Protein AF-A0A9X8QM65-F1 (afdb_monomer_lite)

Structure (mmCIF, N/CA/C/O backbone):
data_AF-A0A9X8QM65-F1
#
_entry.id   AF-A0A9X8QM65-F1
#
loop_
_atom_site.group_PDB
_atom_site.id
_atom_site.type_symbol
_atom_site.label_atom_id
_atom_site.label_alt_id
_atom_site.label_comp_id
_atom_site.label_asym_id
_atom_site.label_entity_id
_atom_site.label_seq_id
_atom_site.pdbx_PDB_ins_code
_atom_site.Cartn_x
_atom_site.Cartn_y
_atom_site.Cartn_z
_atom_site.occupancy
_atom_site.B_iso_or_equiv
_atom_site.auth_seq_id
_atom_site.auth_comp_id
_atom_site.auth_asym_id
_atom_site.auth_atom_id
_atom_site.pdbx_PDB_model_num
ATOM 1 N N . GLU A 1 1 ? 23.812 -15.091 -32.607 1.00 53.69 1 GLU A N 1
ATOM 2 C CA . GLU A 1 1 ? 24.042 -16.403 -31.968 1.00 53.69 1 GLU A CA 1
ATOM 3 C C . GLU A 1 1 ? 22.812 -16.792 -31.165 1.00 53.69 1 GLU A C 1
ATOM 5 O O . GLU A 1 1 ? 22.437 -16.007 -30.306 1.00 53.69 1 GLU A O 1
ATOM 10 N N . GLU A 1 2 ? 22.197 -17.949 -31.451 1.00 47.06 2 GLU A N 1
ATOM 11 C CA . GLU A 1 2 ? 21.196 -18.580 -30.574 1.00 47.06 2 GLU A CA 1
ATOM 12 C C . GLU A 1 2 ? 21.891 -19.314 -29.423 1.00 47.06 2 GLU A C 1
ATOM 14 O O . GLU A 1 2 ? 22.827 -20.087 -29.671 1.00 47.06 2 GLU A O 1
ATOM 19 N N . TYR A 1 3 ? 21.443 -19.064 -28.199 1.00 49.47 3 TYR A N 1
ATOM 20 C CA . TYR A 1 3 ? 21.878 -19.731 -26.982 1.00 49.47 3 TYR A CA 1
ATOM 21 C C . TYR A 1 3 ? 20.656 -20.108 -26.142 1.00 49.47 3 TYR A C 1
ATOM 23 O O . TYR A 1 3 ? 19.600 -19.482 -26.232 1.00 49.47 3 TYR A O 1
ATOM 31 N N . GLU A 1 4 ? 20.789 -21.180 -25.374 1.00 47.03 4 GLU A N 1
ATOM 32 C CA . GLU A 1 4 ? 19.788 -21.603 -24.406 1.00 47.03 4 GLU A CA 1
ATOM 33 C C . GLU A 1 4 ? 20.062 -20.886 -23.086 1.00 47.03 4 GLU A C 1
ATOM 35 O O . GLU A 1 4 ? 21.153 -20.976 -22.528 1.00 47.03 4 GLU A O 1
ATOM 40 N N . GLU A 1 5 ? 19.083 -20.117 -22.634 1.00 56.03 5 GLU A N 1
ATOM 41 C CA . GLU A 1 5 ? 19.086 -19.439 -21.351 1.00 56.03 5 GLU A CA 1
ATOM 42 C C . GLU A 1 5 ? 18.241 -20.265 -20.383 1.00 56.03 5 GLU A C 1
ATOM 44 O O . GLU A 1 5 ? 17.046 -20.491 -20.606 1.00 56.03 5 GLU A O 1
ATOM 49 N N . GLU A 1 6 ? 18.883 -20.763 -19.328 1.00 53.50 6 GLU A N 1
ATOM 50 C CA . GLU A 1 6 ? 18.180 -21.309 -18.175 1.00 53.50 6 GLU A CA 1
ATOM 51 C C . GLU A 1 6 ? 17.639 -20.143 -17.350 1.00 53.50 6 GLU A C 1
ATOM 53 O O . GLU A 1 6 ? 18.392 -19.280 -16.907 1.00 53.50 6 GLU A O 1
ATOM 58 N N . TYR A 1 7 ? 16.327 -20.114 -17.161 1.00 59.03 7 TYR A N 1
ATOM 59 C CA . TYR A 1 7 ? 15.646 -19.158 -16.307 1.00 59.03 7 TYR A CA 1
ATOM 60 C C . TYR A 1 7 ? 14.920 -19.919 -15.200 1.00 59.03 7 TYR A C 1
ATOM 62 O O . TYR A 1 7 ? 14.326 -20.980 -15.431 1.00 59.03 7 TYR A O 1
ATOM 70 N N . ALA A 1 8 ? 14.982 -19.402 -13.975 1.00 55.97 8 ALA A N 1
ATOM 71 C CA . ALA A 1 8 ? 14.207 -19.965 -12.888 1.00 55.97 8 ALA A CA 1
ATOM 72 C C . ALA A 1 8 ? 12.744 -19.533 -13.034 1.00 55.97 8 ALA A C 1
ATOM 74 O O . ALA A 1 8 ? 12.420 -18.347 -13.029 1.00 55.97 8 ALA A O 1
ATOM 75 N N . ASP A 1 9 ? 11.853 -20.510 -13.157 1.00 55.53 9 ASP A N 1
ATOM 76 C CA . ASP A 1 9 ? 10.412 -20.304 -13.118 1.00 55.53 9 ASP A CA 1
ATOM 77 C C . ASP A 1 9 ? 9.869 -20.852 -11.795 1.00 55.53 9 ASP A C 1
ATOM 79 O O . ASP A 1 9 ? 10.389 -21.829 -11.248 1.00 55.53 9 ASP A O 1
ATOM 83 N N . VAL A 1 10 ? 8.834 -20.226 -11.243 1.00 62.44 10 VAL A N 1
ATOM 84 C CA . VAL A 1 10 ? 8.255 -20.655 -9.964 1.00 62.44 10 VAL A CA 1
ATOM 85 C C . VAL A 1 10 ? 6.929 -21.342 -10.234 1.00 62.44 10 VAL A C 1
ATOM 87 O O . VAL A 1 10 ? 5.943 -20.707 -10.600 1.00 62.44 10 VAL A O 1
ATOM 90 N N . GLU A 1 11 ? 6.890 -22.654 -10.008 1.00 64.56 11 GLU A N 1
ATOM 91 C CA . GLU A 1 11 ? 5.667 -23.446 -10.110 1.00 64.56 11 GLU A CA 1
ATOM 92 C C . GLU A 1 11 ? 5.121 -23.758 -8.715 1.00 64.56 11 GLU A C 1
ATOM 94 O O . GLU A 1 11 ? 5.854 -24.176 -7.818 1.00 64.56 11 GLU A O 1
ATOM 99 N N . ILE A 1 12 ? 3.811 -23.596 -8.522 1.00 64.06 12 ILE A N 1
ATOM 100 C CA . ILE A 1 12 ? 3.150 -24.023 -7.286 1.00 64.06 12 ILE A CA 1
ATOM 101 C C . ILE A 1 12 ? 2.812 -25.509 -7.412 1.00 64.06 12 ILE A C 1
ATOM 103 O O . ILE A 1 12 ? 1.978 -25.892 -8.233 1.00 64.06 12 ILE A O 1
ATOM 107 N N . ARG A 1 13 ? 3.437 -26.345 -6.577 1.00 64.56 13 ARG A N 1
ATOM 108 C CA . ARG A 1 13 ? 3.132 -27.778 -6.446 1.00 64.56 13 ARG A CA 1
ATOM 109 C C . ARG A 1 13 ? 2.715 -28.052 -5.007 1.00 64.56 13 ARG A C 1
ATOM 111 O O . ARG A 1 13 ? 3.436 -27.707 -4.078 1.00 64.56 13 ARG A O 1
ATOM 118 N N . ASP A 1 14 ? 1.518 -28.604 -4.826 1.00 54.50 14 ASP A N 1
ATOM 119 C CA . ASP A 1 14 ? 0.951 -28.930 -3.508 1.00 54.50 14 ASP A CA 1
ATOM 120 C C . ASP A 1 14 ? 0.946 -27.754 -2.508 1.00 54.50 14 ASP A C 1
ATOM 122 O O . ASP A 1 14 ? 1.198 -27.914 -1.316 1.00 54.50 14 ASP A O 1
ATOM 126 N N . GLY A 1 15 ? 0.669 -26.539 -2.997 1.00 61.31 15 GLY A N 1
ATOM 127 C CA . GLY A 1 15 ? 0.622 -25.325 -2.169 1.00 61.31 15 GLY A CA 1
ATOM 128 C C . GLY A 1 15 ? 1.993 -24.785 -1.744 1.00 61.31 15 GLY A C 1
ATOM 129 O O . GLY A 1 15 ? 2.052 -23.794 -1.017 1.0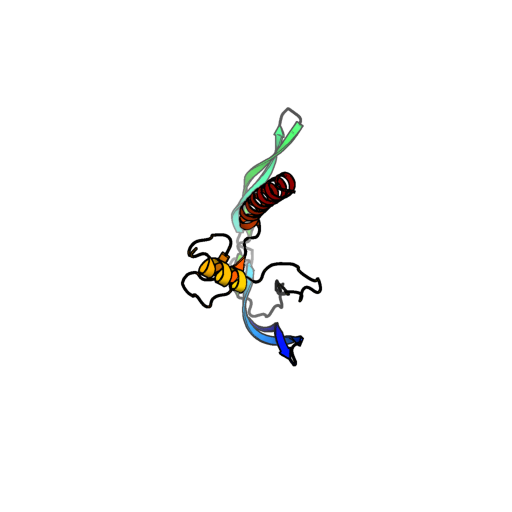0 61.31 15 GLY A O 1
ATOM 130 N N . VAL A 1 16 ? 3.085 -25.391 -2.218 1.00 46.84 16 VAL A N 1
A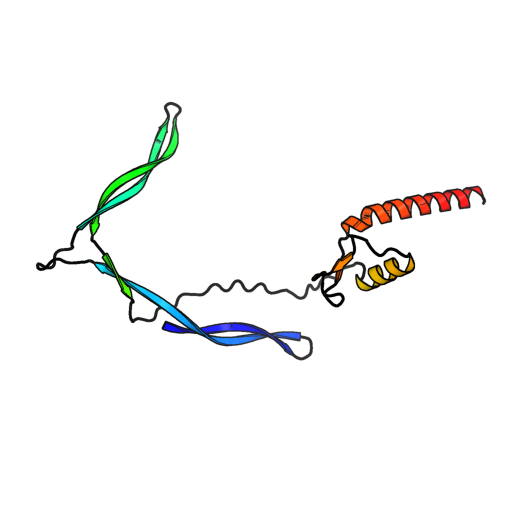TOM 131 C CA . VAL A 1 16 ? 4.462 -24.935 -2.010 1.00 46.84 16 VAL A CA 1
ATOM 132 C C . VAL A 1 16 ? 5.007 -24.402 -3.334 1.00 46.84 16 VAL A C 1
ATOM 134 O O . VAL A 1 16 ? 4.914 -25.056 -4.372 1.00 46.84 16 VAL A O 1
ATOM 137 N N . ALA A 1 17 ? 5.566 -23.194 -3.311 1.00 48.81 17 ALA A N 1
ATOM 138 C CA . ALA A 1 17 ? 6.280 -22.637 -4.452 1.00 48.81 17 ALA A CA 1
ATOM 139 C C . ALA A 1 17 ? 7.630 -23.355 -4.595 1.00 48.81 17 ALA A C 1
ATOM 141 O O . ALA A 1 17 ? 8.470 -23.282 -3.697 1.00 48.81 17 ALA A O 1
ATOM 142 N N . VAL A 1 18 ? 7.825 -24.068 -5.703 1.00 50.69 18 VAL A N 1
ATOM 143 C CA . VAL A 1 18 ? 9.065 -24.784 -6.013 1.00 50.69 18 VAL A CA 1
ATOM 144 C C . VAL A 1 18 ? 9.718 -24.105 -7.211 1.00 50.69 18 VAL A C 1
ATOM 146 O O . VAL A 1 18 ? 9.097 -23.947 -8.261 1.00 50.69 18 VAL A O 1
ATOM 149 N N . GLN A 1 19 ? 10.975 -23.694 -7.044 1.00 43.00 19 GLN A N 1
ATOM 150 C CA . GLN A 1 19 ? 11.782 -23.139 -8.127 1.00 43.00 19 GLN A CA 1
ATOM 151 C C . GLN A 1 19 ? 12.141 -24.268 -9.101 1.00 43.00 19 GLN A C 1
ATOM 153 O O . GLN A 1 19 ? 12.739 -25.272 -8.707 1.00 43.00 19 GLN A O 1
ATOM 158 N N . VAL A 1 20 ? 11.746 -24.124 -10.361 1.00 57.66 20 VAL A N 1
ATOM 159 C CA . VAL A 1 20 ? 12.030 -25.073 -11.437 1.00 57.66 20 VAL A CA 1
ATOM 160 C C . VAL A 1 20 ? 12.852 -24.348 -12.490 1.00 57.66 20 VAL A C 1
ATOM 162 O O . VAL A 1 20 ? 12.420 -23.347 -13.053 1.00 57.66 20 VAL A O 1
ATOM 165 N N . ILE A 1 21 ? 14.045 -24.862 -12.761 1.00 54.75 21 ILE A N 1
ATOM 166 C CA . ILE A 1 21 ? 14.910 -24.336 -13.814 1.00 54.75 21 ILE A CA 1
ATOM 167 C C . ILE A 1 21 ? 14.324 -24.776 -15.159 1.00 54.75 21 ILE A C 1
ATOM 169 O O . ILE A 1 21 ? 14.136 -25.973 -15.395 1.00 54.75 21 ILE A O 1
ATOM 173 N N . LYS A 1 22 ? 13.990 -23.811 -16.018 1.00 58.41 22 LYS A N 1
ATOM 174 C CA . LYS A 1 22 ? 13.479 -24.036 -17.374 1.00 58.41 22 LYS A CA 1
ATOM 175 C C . LYS A 1 22 ? 14.418 -23.409 -18.385 1.00 58.41 22 LYS A C 1
ATOM 177 O O . LYS A 1 22 ? 15.050 -22.400 -18.113 1.00 58.41 22 LYS A O 1
ATOM 182 N N . THR A 1 23 ? 14.472 -23.983 -19.575 1.00 52.62 23 THR A N 1
ATOM 183 C CA . THR A 1 23 ? 15.374 -23.530 -20.633 1.00 52.62 23 THR A CA 1
ATOM 184 C C . THR A 1 23 ? 14.574 -22.868 -21.750 1.00 52.62 23 THR A C 1
ATOM 186 O O . THR A 1 23 ? 13.585 -23.432 -22.223 1.00 52.62 23 THR A O 1
ATOM 189 N N . ARG A 1 24 ? 14.985 -21.674 -22.189 1.00 53.97 24 ARG A N 1
ATOM 190 C CA . ARG A 1 24 ? 14.438 -20.976 -23.364 1.00 53.97 24 ARG A CA 1
ATOM 191 C C . ARG A 1 24 ? 15.560 -20.582 -24.319 1.00 53.97 24 ARG A C 1
ATOM 193 O O . ARG A 1 24 ? 16.598 -20.090 -23.905 1.00 53.97 24 ARG A O 1
ATOM 200 N N . THR A 1 25 ? 15.321 -20.714 -25.618 1.00 45.09 25 THR A N 1
ATOM 201 C CA . THR A 1 25 ? 16.249 -20.251 -26.658 1.00 45.09 25 THR A CA 1
ATOM 202 C C . THR A 1 25 ? 16.134 -18.730 -26.872 1.00 45.09 25 THR A C 1
ATOM 204 O O . THR A 1 25 ? 15.034 -18.207 -27.075 1.00 45.09 25 THR A O 1
ATOM 207 N N . ALA A 1 26 ? 17.264 -18.019 -26.845 1.00 52.53 26 ALA A N 1
ATOM 208 C CA . ALA A 1 26 ? 17.400 -16.575 -27.073 1.00 52.53 26 ALA A CA 1
ATOM 209 C C . ALA A 1 26 ? 18.544 -16.271 -28.062 1.00 52.53 26 ALA A C 1
ATOM 211 O O . ALA A 1 26 ? 19.402 -17.117 -28.299 1.00 52.53 26 ALA A O 1
ATOM 212 N N . THR A 1 27 ? 18.572 -15.078 -28.674 1.00 46.88 27 THR A N 1
ATOM 213 C CA . THR A 1 27 ? 19.575 -14.716 -29.698 1.00 46.88 27 THR A CA 1
ATOM 214 C C . THR A 1 27 ? 20.271 -13.386 -29.383 1.00 46.88 27 THR A C 1
ATOM 216 O O . THR A 1 27 ? 19.589 -12.395 -29.141 1.00 46.88 27 THR A O 1
ATOM 219 N N . ARG A 1 28 ? 21.613 -13.322 -29.455 1.00 52.69 28 ARG A N 1
ATOM 220 C CA . ARG A 1 28 ? 22.410 -12.074 -29.312 1.00 52.69 28 ARG A CA 1
ATOM 221 C C . ARG A 1 28 ? 23.371 -11.821 -30.483 1.00 52.69 28 ARG A C 1
ATOM 223 O O . ARG A 1 28 ? 23.775 -12.768 -31.165 1.00 52.69 28 ARG A O 1
ATOM 230 N N . ASN A 1 29 ? 23.756 -10.562 -30.708 1.00 50.91 29 ASN A N 1
ATOM 231 C CA . ASN A 1 29 ? 24.659 -10.141 -31.793 1.00 50.91 29 ASN A CA 1
ATOM 232 C C . ASN A 1 29 ? 26.099 -9.956 -31.273 1.00 50.91 29 ASN A C 1
ATOM 234 O O . ASN A 1 29 ? 26.298 -9.220 -30.313 1.00 50.91 29 ASN A O 1
ATOM 238 N N . VAL A 1 30 ? 27.096 -10.583 -31.913 1.00 55.00 30 VAL A N 1
ATOM 239 C CA . VAL A 1 30 ? 28.529 -10.512 -31.540 1.00 55.00 30 VAL A CA 1
ATOM 240 C C . VAL A 1 30 ? 29.313 -9.793 -32.648 1.00 55.00 30 VAL A C 1
ATOM 242 O O . VAL A 1 30 ? 29.108 -10.087 -33.827 1.00 55.00 30 VAL A O 1
ATOM 245 N N . ILE A 1 31 ? 30.200 -8.850 -32.301 1.00 53.19 31 ILE A N 1
ATOM 246 C CA . ILE A 1 31 ? 30.930 -8.004 -33.265 1.00 53.19 31 ILE A CA 1
ATOM 247 C C . ILE A 1 31 ? 32.434 -7.923 -32.931 1.00 53.19 31 ILE A C 1
ATOM 249 O O . ILE A 1 31 ? 32.793 -7.763 -31.771 1.00 53.19 31 ILE A O 1
ATOM 253 N N . ASP A 1 32 ? 33.288 -8.023 -33.951 1.00 56.06 32 ASP A N 1
ATOM 254 C CA . ASP A 1 32 ? 34.748 -7.853 -33.957 1.00 56.06 32 ASP A CA 1
ATOM 255 C C . ASP A 1 32 ? 35.166 -6.506 -34.535 1.00 56.06 32 ASP A C 1
ATOM 257 O O . ASP A 1 32 ? 34.548 -6.021 -35.471 1.00 56.06 32 ASP A O 1
ATOM 261 N N . THR A 1 33 ? 36.266 -5.928 -34.061 1.00 61.41 33 THR A N 1
ATOM 262 C CA . THR A 1 33 ? 36.876 -4.734 -34.663 1.00 61.41 33 THR A CA 1
ATOM 263 C C . THR A 1 33 ? 38.215 -5.092 -35.310 1.00 61.41 33 THR A C 1
ATOM 265 O O . THR A 1 33 ? 39.160 -5.483 -34.631 1.00 61.41 33 THR A O 1
ATOM 268 N N . LEU A 1 34 ? 38.307 -4.980 -36.639 1.00 66.88 34 LEU A N 1
ATOM 269 C CA . LEU A 1 34 ? 39.534 -5.233 -37.407 1.00 66.88 34 LEU A CA 1
ATOM 270 C C . LEU A 1 34 ? 40.199 -3.913 -37.801 1.00 66.88 34 LEU A C 1
ATOM 272 O O . LEU A 1 34 ? 39.507 -2.987 -38.220 1.00 66.88 34 LEU A O 1
ATOM 276 N N . SER A 1 35 ? 41.526 -3.817 -37.703 1.00 65.81 35 SER A N 1
ATOM 277 C CA . SER A 1 35 ? 42.284 -2.666 -38.208 1.00 65.81 35 SER A CA 1
ATOM 278 C C . SER A 1 35 ? 42.279 -2.631 -39.739 1.00 65.81 35 SER A C 1
ATOM 280 O O . SER A 1 35 ? 42.463 -3.648 -40.407 1.00 65.81 35 SER A O 1
ATOM 282 N N . VAL A 1 36 ? 42.046 -1.449 -40.307 1.00 72.06 36 VAL A N 1
ATOM 283 C CA . VAL A 1 36 ? 42.093 -1.214 -41.752 1.00 72.06 36 VAL A CA 1
ATOM 284 C C . VAL A 1 36 ? 43.553 -1.060 -42.152 1.00 72.06 36 VAL A C 1
ATOM 286 O O . VAL A 1 36 ? 44.247 -0.204 -41.609 1.00 72.06 36 VAL A O 1
ATOM 289 N N . VAL A 1 37 ? 44.016 -1.877 -43.094 1.00 72.50 37 VAL A N 1
ATOM 290 C CA . VAL A 1 37 ? 45.374 -1.802 -43.648 1.00 72.50 37 VAL A CA 1
ATOM 291 C C . VAL A 1 37 ? 45.343 -1.251 -45.072 1.00 72.50 37 VAL A C 1
ATOM 293 O O . VAL A 1 37 ? 44.357 -1.435 -45.787 1.00 72.50 37 VAL A O 1
ATOM 296 N N . ASP A 1 38 ? 46.398 -0.544 -45.467 1.00 72.44 38 ASP A N 1
ATOM 297 C CA . ASP A 1 38 ? 46.600 -0.079 -46.839 1.00 72.44 38 ASP A CA 1
ATOM 298 C C . ASP A 1 38 ? 47.078 -1.217 -47.767 1.00 72.44 38 ASP A C 1
ATOM 300 O O . ASP A 1 38 ? 47.317 -2.346 -47.334 1.00 72.44 38 ASP A O 1
ATOM 304 N N . GLU A 1 39 ? 47.229 -0.934 -49.065 1.00 69.25 39 GLU A N 1
ATOM 305 C CA . GLU A 1 39 ? 47.672 -1.915 -50.075 1.00 69.25 39 GLU A CA 1
ATOM 306 C C . GLU A 1 39 ? 49.081 -2.487 -49.808 1.00 69.25 39 GLU A C 1
ATOM 308 O O . GLU A 1 39 ? 49.445 -3.518 -50.371 1.00 69.25 39 GLU A O 1
ATOM 313 N N . SER A 1 40 ? 49.868 -1.844 -48.937 1.00 74.88 40 SER A N 1
ATOM 314 C CA . SER A 1 40 ? 51.202 -2.285 -48.509 1.00 74.88 40 SER A CA 1
ATOM 315 C C . SER A 1 40 ? 51.186 -3.029 -47.165 1.00 74.88 40 SER A C 1
ATOM 317 O O . SER A 1 40 ? 52.241 -3.447 -46.686 1.00 74.88 40 SER A O 1
ATOM 319 N N . GLY A 1 41 ? 50.007 -3.222 -46.563 1.00 64.81 41 GLY A N 1
ATOM 320 C CA . GLY A 1 41 ? 49.822 -3.929 -45.298 1.00 64.81 41 GLY A CA 1
ATOM 321 C C . GLY A 1 41 ? 50.099 -3.092 -44.046 1.00 64.81 41 GLY A C 1
ATOM 322 O O . GLY A 1 41 ? 50.112 -3.654 -42.949 1.00 64.81 41 GLY A O 1
ATOM 323 N N . ASN A 1 42 ? 50.304 -1.777 -44.168 1.00 73.00 42 ASN A N 1
ATOM 324 C CA . ASN A 1 42 ? 50.474 -0.901 -43.009 1.00 73.00 42 ASN A CA 1
ATOM 325 C C . ASN A 1 42 ? 49.106 -0.431 -42.481 1.00 73.00 42 ASN A C 1
ATOM 327 O O . ASN A 1 42 ? 48.190 -0.214 -43.276 1.00 73.00 42 ASN A O 1
ATOM 331 N N . PRO A 1 43 ? 48.929 -0.246 -41.158 1.00 71.69 43 PRO A N 1
ATOM 332 C CA . PRO A 1 43 ? 47.674 0.258 -40.605 1.00 71.69 43 PRO A CA 1
ATOM 333 C C . PRO A 1 43 ? 47.354 1.670 -41.107 1.00 71.69 43 PRO A C 1
ATOM 335 O O . PRO A 1 43 ? 48.176 2.579 -40.999 1.00 71.69 43 PRO A O 1
ATOM 338 N N . VAL A 1 44 ? 46.132 1.871 -41.595 1.00 75.19 44 VAL A N 1
ATOM 339 C CA . VAL A 1 44 ? 45.607 3.195 -41.937 1.00 75.19 44 VAL A CA 1
ATOM 340 C C . VAL A 1 44 ? 45.320 3.950 -40.642 1.00 75.19 44 VAL A C 1
ATOM 342 O O . VAL A 1 44 ? 44.526 3.500 -39.815 1.00 75.19 44 VAL A O 1
ATOM 345 N N . MET A 1 45 ? 45.957 5.105 -40.469 1.00 81.00 45 MET A N 1
ATOM 346 C CA . MET A 1 45 ? 45.751 5.985 -39.317 1.00 81.00 45 MET A CA 1
ATOM 347 C C . MET A 1 45 ? 44.591 6.958 -39.574 1.00 81.00 45 MET A C 1
ATOM 349 O O . MET A 1 45 ? 44.380 7.413 -40.698 1.00 81.00 45 MET A O 1
ATOM 353 N N . GLU A 1 46 ? 43.840 7.291 -38.529 1.00 80.81 46 GLU A N 1
ATOM 354 C CA . GLU A 1 46 ? 42.772 8.290 -38.525 1.00 80.81 46 GLU A CA 1
ATOM 355 C C . GLU A 1 46 ? 42.943 9.224 -37.320 1.00 80.81 46 GLU A C 1
ATOM 357 O O . GLU A 1 46 ? 43.189 8.784 -36.195 1.00 80.81 46 GLU A O 1
ATOM 362 N N . THR A 1 47 ? 42.817 10.531 -37.546 1.00 82.06 47 THR A N 1
ATOM 363 C CA . THR A 1 47 ? 42.909 11.540 -36.485 1.00 82.06 47 THR A CA 1
ATOM 364 C C . THR A 1 47 ? 41.579 11.636 -35.749 1.00 82.06 47 THR A C 1
ATOM 366 O O . THR A 1 47 ? 40.566 12.037 -36.324 1.00 82.06 47 THR A O 1
ATOM 369 N N . LYS A 1 48 ? 41.572 11.301 -34.457 1.00 77.56 48 LYS A N 1
ATOM 370 C CA . LYS A 1 48 ? 40.384 11.378 -33.602 1.00 77.56 48 LYS A CA 1
ATOM 371 C C . LYS A 1 48 ? 40.570 12.431 -32.514 1.00 77.56 48 LYS A C 1
ATOM 373 O O . LYS A 1 48 ? 41.627 12.525 -31.894 1.00 77.56 48 LYS A O 1
ATOM 378 N N . LYS A 1 49 ? 39.512 13.203 -32.256 1.00 81.25 49 LYS A N 1
ATOM 379 C CA . LYS A 1 49 ? 39.434 14.102 -31.099 1.00 81.25 49 LYS A CA 1
ATOM 380 C C . LYS A 1 49 ? 39.079 13.288 -29.860 1.00 81.25 49 LYS A C 1
ATOM 382 O O . LYS A 1 49 ? 37.966 12.777 -29.748 1.00 81.25 49 LYS A O 1
ATOM 387 N N . GLU A 1 50 ? 40.043 13.140 -28.966 1.00 76.88 50 GLU A N 1
ATOM 388 C CA . GLU A 1 50 ? 39.900 12.451 -27.690 1.00 76.88 50 GLU A CA 1
ATOM 389 C C . GLU A 1 50 ? 39.674 13.485 -26.584 1.00 76.88 50 GLU A C 1
ATOM 391 O O . GLU A 1 50 ? 40.480 14.402 -26.408 1.00 76.88 50 GLU A O 1
ATOM 396 N N . VAL A 1 51 ? 38.568 13.343 -25.851 1.00 80.44 51 VAL A N 1
ATOM 397 C CA . VAL A 1 51 ? 38.277 14.152 -24.661 1.00 80.44 51 VAL A CA 1
ATOM 398 C C . VAL A 1 51 ? 38.902 13.460 -23.454 1.00 80.44 51 VAL A C 1
ATOM 400 O O . VAL A 1 51 ? 38.620 12.289 -23.206 1.00 80.44 51 VAL A O 1
ATOM 403 N N . TYR A 1 52 ? 39.736 14.175 -22.708 1.00 77.12 52 TYR A N 1
ATOM 404 C CA . TYR A 1 52 ? 40.382 13.697 -21.488 1.00 77.12 52 TYR A CA 1
ATOM 405 C C . TYR A 1 52 ? 40.182 14.702 -20.354 1.00 77.12 52 TYR A C 1
ATOM 407 O O . TYR A 1 52 ? 39.836 15.859 -20.582 1.00 77.12 52 TYR A O 1
ATOM 415 N N . LEU A 1 53 ? 40.364 14.249 -19.117 1.00 84.38 53 LEU A N 1
ATOM 416 C CA . LEU A 1 53 ? 40.332 15.120 -17.950 1.00 84.38 53 LEU A CA 1
ATOM 417 C C . LEU A 1 53 ? 41.743 15.642 -17.693 1.00 84.38 53 LEU A C 1
ATOM 419 O O . LEU A 1 53 ? 42.661 14.857 -17.466 1.00 84.38 53 LEU A O 1
ATOM 423 N N . GLU A 1 54 ? 41.912 16.955 -17.758 1.00 81.31 54 GLU A N 1
ATOM 424 C CA . GLU A 1 54 ? 43.143 17.627 -17.368 1.00 81.31 54 GLU A CA 1
ATOM 425 C C . GLU A 1 54 ? 43.007 18.104 -15.925 1.00 81.31 54 GLU A C 1
ATOM 427 O O . GLU A 1 54 ? 42.008 18.722 -15.549 1.00 81.31 54 GLU A O 1
ATOM 432 N N . GLU A 1 55 ? 43.992 17.777 -15.099 1.00 85.50 55 GLU A N 1
ATOM 433 C CA . GLU A 1 55 ? 44.042 18.255 -13.725 1.00 85.50 55 GLU A CA 1
ATOM 434 C C . GLU A 1 55 ? 44.627 19.662 -13.702 1.00 85.50 55 GLU A C 1
ATOM 436 O O . GLU A 1 55 ? 45.778 19.883 -14.075 1.00 85.50 55 GLU A O 1
ATOM 441 N N . VAL A 1 56 ? 43.821 20.617 -13.250 1.00 81.81 56 VAL A N 1
ATOM 442 C CA . VAL A 1 56 ? 44.238 22.006 -13.089 1.00 81.81 56 VAL A CA 1
ATOM 443 C C . VAL A 1 56 ? 44.224 22.323 -11.607 1.00 81.81 56 VAL A C 1
ATOM 445 O O . VAL A 1 56 ? 43.191 22.217 -10.946 1.00 81.81 56 VAL A O 1
ATOM 448 N N . THR A 1 57 ? 45.386 22.696 -11.085 1.00 85.56 57 THR A N 1
ATOM 449 C CA . THR A 1 57 ? 45.540 23.131 -9.697 1.00 85.56 57 THR A CA 1
ATOM 450 C C . THR A 1 57 ? 45.460 24.649 -9.640 1.00 85.56 57 THR A C 1
ATOM 452 O O . THR A 1 57 ? 46.180 25.335 -10.370 1.00 85.56 57 THR A O 1
ATOM 455 N N . ASP A 1 58 ? 44.571 25.175 -8.801 1.00 84.62 58 ASP A N 1
ATOM 456 C CA . ASP A 1 58 ? 44.462 26.611 -8.558 1.00 84.62 58 ASP A CA 1
ATOM 457 C C . ASP A 1 58 ? 45.613 27.140 -7.676 1.00 84.62 58 ASP A C 1
ATOM 459 O O . ASP A 1 58 ? 46.432 26.388 -7.142 1.00 84.62 58 ASP A O 1
ATOM 463 N N . ALA A 1 59 ? 45.711 28.465 -7.539 1.00 77.75 59 ALA A N 1
ATOM 464 C CA . ALA A 1 59 ? 46.756 29.106 -6.734 1.00 77.75 59 ALA A CA 1
ATOM 465 C C . ALA A 1 59 ? 46.655 28.783 -5.227 1.00 77.75 59 ALA A C 1
ATOM 467 O O . ALA A 1 59 ? 47.632 28.977 -4.503 1.00 77.75 59 ALA A O 1
ATOM 468 N N . ASP A 1 60 ? 45.504 28.272 -4.781 1.00 82.06 60 ASP A N 1
ATOM 469 C CA . ASP A 1 60 ? 45.221 27.891 -3.398 1.00 82.06 60 ASP A CA 1
ATOM 470 C C . ASP A 1 60 ? 45.546 26.405 -3.123 1.00 82.06 60 ASP A C 1
ATOM 472 O O . ASP A 1 60 ? 45.440 25.944 -1.985 1.00 82.06 60 ASP A O 1
ATOM 476 N N . GLY A 1 61 ? 46.012 25.666 -4.139 1.00 75.62 61 GLY A N 1
ATOM 477 C CA . GLY A 1 61 ? 46.468 24.279 -4.030 1.00 75.62 61 GLY A CA 1
ATOM 478 C C . GLY A 1 61 ? 45.379 23.223 -4.229 1.00 75.62 61 GLY A C 1
ATOM 479 O O . GLY A 1 61 ? 45.643 22.044 -3.993 1.00 75.62 61 GLY A O 1
ATOM 480 N N . ASN A 1 62 ? 44.181 23.601 -4.677 1.00 79.19 62 ASN A N 1
ATOM 481 C CA . ASN A 1 62 ? 43.104 22.661 -4.968 1.00 79.19 62 ASN A CA 1
ATOM 482 C C . ASN A 1 62 ? 43.149 22.222 -6.435 1.00 79.19 62 ASN A C 1
ATOM 484 O O . ASN A 1 62 ? 43.127 23.040 -7.355 1.00 79.19 62 ASN A O 1
ATOM 488 N N . THR A 1 63 ? 43.167 20.910 -6.660 1.00 80.62 63 THR A N 1
ATOM 489 C CA . THR A 1 63 ? 43.158 20.307 -7.997 1.00 80.62 63 THR A CA 1
ATOM 490 C C . THR A 1 63 ? 41.730 19.996 -8.435 1.00 80.62 63 THR A C 1
ATOM 492 O O . THR A 1 63 ? 40.991 19.315 -7.726 1.00 80.62 63 THR A O 1
ATOM 495 N N . SER A 1 64 ? 41.346 20.478 -9.616 1.00 75.25 64 SER A N 1
ATOM 496 C CA . SER A 1 64 ? 40.062 20.185 -10.258 1.00 75.25 64 SER A CA 1
ATOM 497 C C . SER A 1 64 ? 40.280 19.568 -11.638 1.00 75.25 64 SER A C 1
ATOM 499 O O . SER A 1 64 ? 41.096 20.054 -12.419 1.00 75.25 64 SER A O 1
ATOM 501 N N . SER A 1 65 ? 39.538 18.507 -11.959 1.00 84.06 65 SER A N 1
ATOM 502 C CA . SER A 1 65 ? 39.561 17.879 -13.284 1.00 84.06 65 SER A CA 1
ATOM 503 C C . SER A 1 65 ? 38.638 18.626 -14.247 1.00 84.06 65 SER A C 1
ATOM 505 O O . SER A 1 65 ? 37.421 18.644 -14.053 1.00 84.06 65 SER A O 1
ATOM 507 N N . VAL A 1 66 ? 39.194 19.216 -15.303 1.00 80.25 66 VAL A N 1
ATOM 508 C CA . VAL A 1 66 ? 38.429 19.888 -16.365 1.00 80.25 66 VAL A CA 1
ATOM 509 C C . VAL A 1 66 ? 38.500 19.085 -17.669 1.00 80.25 66 VAL A C 1
ATOM 511 O O . VAL A 1 66 ? 39.543 18.510 -17.975 1.00 80.25 66 VAL A O 1
ATOM 514 N N . PRO A 1 67 ? 37.415 19.001 -18.461 1.00 80.50 67 PRO A N 1
ATOM 515 C CA . PRO A 1 67 ? 37.449 18.306 -19.742 1.00 80.50 67 PRO A CA 1
ATOM 516 C C . PRO A 1 67 ? 38.252 19.113 -20.775 1.00 80.50 67 PRO A C 1
ATOM 518 O O . PRO A 1 67 ? 37.875 20.227 -21.137 1.00 80.50 67 PRO A O 1
ATOM 521 N N . ALA A 1 68 ? 39.331 18.527 -21.284 1.00 83.06 68 ALA A N 1
ATOM 522 C CA . ALA A 1 68 ? 40.153 19.029 -22.380 1.00 83.06 68 ALA A CA 1
ATOM 523 C C . ALA A 1 68 ? 40.061 18.078 -23.585 1.00 83.06 68 ALA A C 1
ATOM 525 O O . ALA A 1 68 ? 39.649 16.927 -23.464 1.00 83.06 68 ALA A O 1
ATOM 526 N N . THR A 1 69 ? 40.398 18.553 -24.785 1.00 82.25 69 THR A N 1
ATOM 527 C CA . THR A 1 69 ? 40.369 17.735 -26.011 1.00 82.25 69 THR A CA 1
ATOM 528 C C . THR A 1 69 ? 41.725 17.781 -26.696 1.00 82.25 69 THR A C 1
ATOM 530 O O . THR A 1 69 ? 42.264 18.866 -26.900 1.00 82.25 69 THR A O 1
ATOM 533 N N . ARG A 1 70 ? 42.253 16.625 -27.103 1.00 80.00 70 ARG A N 1
ATOM 534 C CA . ARG A 1 70 ? 43.459 16.520 -27.941 1.00 80.00 70 ARG A CA 1
ATOM 535 C C . ARG A 1 70 ? 43.169 15.723 -29.202 1.00 80.00 70 ARG A C 1
ATOM 537 O O . ARG A 1 70 ? 42.288 14.865 -29.220 1.00 80.00 70 ARG A O 1
ATOM 544 N N . GLU A 1 71 ? 43.923 16.000 -30.254 1.00 85.62 71 GLU A N 1
ATOM 545 C CA . GLU A 1 71 ? 43.912 15.196 -31.473 1.00 85.62 71 GLU A CA 1
ATOM 546 C C . GLU A 1 71 ? 44.953 14.086 -31.343 1.00 85.62 71 GLU A C 1
ATOM 548 O O . GLU A 1 71 ? 46.120 14.348 -31.058 1.00 85.62 71 GLU A O 1
ATOM 5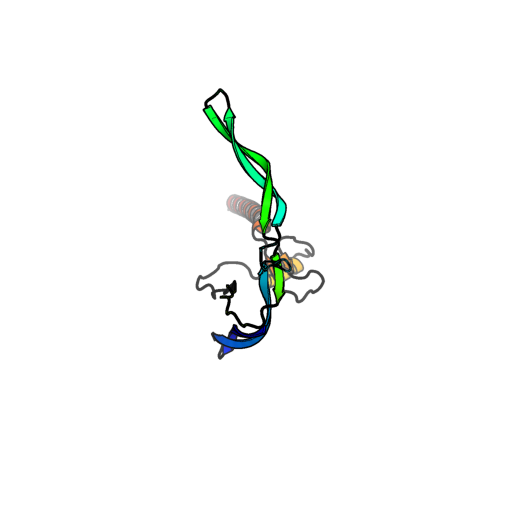53 N N . VAL A 1 72 ? 44.513 12.842 -31.510 1.00 78.12 72 VAL A N 1
ATOM 554 C CA . VAL A 1 72 ? 45.375 11.659 -31.466 1.00 78.12 72 VAL A CA 1
ATOM 555 C C . VAL A 1 72 ? 45.208 10.899 -32.772 1.00 78.12 72 VAL A C 1
ATOM 557 O O . VAL A 1 72 ? 44.085 10.661 -33.219 1.00 78.12 72 VAL A O 1
ATOM 560 N N . GLU A 1 73 ? 46.321 10.511 -33.387 1.00 80.06 73 GLU A N 1
ATOM 561 C CA . GLU A 1 73 ? 46.313 9.575 -34.510 1.00 80.06 73 GLU A CA 1
ATOM 562 C C . GLU A 1 73 ? 46.138 8.154 -33.975 1.00 80.06 73 GLU A C 1
ATOM 564 O O . GLU A 1 73 ? 46.990 7.628 -33.258 1.00 80.06 73 GLU A O 1
ATOM 569 N N . VAL A 1 74 ? 45.018 7.525 -34.315 1.00 75.38 74 VAL A N 1
ATOM 570 C CA . VAL A 1 74 ? 44.697 6.149 -33.924 1.00 75.38 74 VAL A CA 1
ATOM 571 C C . VAL A 1 74 ? 44.530 5.285 -35.165 1.00 75.38 74 VAL A C 1
ATOM 573 O O . VAL A 1 74 ? 44.191 5.777 -36.235 1.00 75.38 74 VAL A O 1
ATOM 576 N N . GLN A 1 75 ? 44.761 3.980 -35.048 1.00 73.31 75 GLN A N 1
ATOM 577 C CA . GLN A 1 75 ? 44.509 3.064 -36.160 1.00 73.31 75 GLN A CA 1
ATOM 578 C C . GLN A 1 75 ? 43.010 3.005 -36.456 1.00 73.31 75 GLN A C 1
ATOM 580 O O . GLN A 1 75 ? 42.193 2.787 -35.556 1.00 73.31 75 GLN A O 1
ATOM 585 N N . LYS A 1 76 ? 42.648 3.163 -37.727 1.00 76.06 76 LYS A N 1
ATOM 586 C CA . LYS A 1 76 ? 41.271 3.027 -38.184 1.00 76.06 76 LYS A CA 1
ATOM 587 C C . LYS A 1 76 ? 40.831 1.575 -38.037 1.00 76.06 76 LYS A C 1
ATOM 589 O O . LYS A 1 76 ? 41.494 0.675 -38.548 1.00 76.06 76 LYS A O 1
ATOM 594 N N . THR A 1 77 ? 39.708 1.336 -37.365 1.00 73.25 77 THR A N 1
ATOM 595 C CA . THR A 1 77 ? 39.120 -0.003 -37.219 1.00 73.25 77 THR A CA 1
ATOM 596 C C . THR A 1 77 ? 37.727 -0.062 -37.845 1.00 73.25 77 THR A C 1
ATOM 598 O O . THR A 1 77 ? 36.990 0.922 -37.839 1.00 73.25 77 THR A O 1
ATOM 601 N N . ILE A 1 78 ? 37.369 -1.209 -38.421 1.00 65.44 78 ILE A N 1
ATOM 602 C CA . ILE A 1 78 ? 36.025 -1.522 -38.912 1.00 65.44 78 ILE A CA 1
ATOM 603 C C . ILE A 1 78 ? 35.401 -2.603 -38.040 1.00 65.44 78 ILE A C 1
ATOM 605 O O . ILE A 1 78 ? 36.035 -3.611 -37.730 1.00 65.44 78 ILE A O 1
ATOM 609 N N . THR A 1 79 ? 34.147 -2.398 -37.656 1.00 58.62 79 THR A N 1
ATOM 610 C CA . THR A 1 79 ? 33.399 -3.358 -36.847 1.00 58.62 79 THR A CA 1
ATOM 611 C C . THR A 1 79 ? 32.728 -4.373 -37.776 1.00 58.62 79 THR A C 1
ATOM 613 O O . THR A 1 79 ? 31.799 -4.035 -38.508 1.00 58.62 79 THR A O 1
ATOM 616 N N . VAL A 1 80 ? 33.209 -5.611 -37.780 1.00 59.97 80 VAL A N 1
ATOM 617 C CA . VAL A 1 80 ? 32.664 -6.739 -38.540 1.00 59.97 80 VAL A CA 1
ATOM 618 C C . VAL A 1 80 ? 32.011 -7.736 -37.581 1.00 59.97 80 VAL A C 1
ATOM 620 O O . VAL A 1 80 ? 32.601 -8.057 -36.562 1.00 59.97 80 VAL A O 1
ATOM 623 N N . PRO A 1 81 ? 30.803 -8.258 -37.836 1.00 54.44 81 PRO A N 1
ATOM 624 C CA . PRO A 1 81 ? 30.198 -9.261 -36.960 1.00 54.44 81 PRO A CA 1
ATOM 625 C C . PRO A 1 81 ? 31.095 -10.501 -36.858 1.00 54.44 81 PRO A C 1
ATOM 627 O O . PRO A 1 81 ? 31.452 -11.101 -37.874 1.00 54.44 81 PRO A O 1
ATOM 630 N N . ARG A 1 82 ? 31.461 -10.903 -35.637 1.00 47.41 82 ARG A N 1
ATOM 631 C CA . ARG A 1 82 ? 32.238 -12.126 -35.417 1.00 47.41 82 ARG A CA 1
ATOM 632 C C . ARG A 1 82 ? 31.291 -13.310 -35.601 1.00 47.41 82 ARG A C 1
ATOM 634 O O . ARG A 1 82 ? 30.284 -13.405 -34.905 1.00 47.41 82 ARG A O 1
ATOM 641 N N . MET A 1 83 ? 31.607 -14.254 -36.492 1.00 52.59 83 MET A N 1
ATOM 642 C CA . MET A 1 83 ? 30.846 -15.514 -36.623 1.00 52.59 83 MET A CA 1
ATOM 643 C C . MET A 1 83 ? 31.151 -16.513 -35.491 1.00 52.59 83 MET A C 1
ATOM 645 O O . MET A 1 83 ? 31.068 -17.722 -35.694 1.00 52.59 83 MET A O 1
ATOM 649 N N . GLN A 1 84 ? 31.542 -16.044 -34.304 1.00 47.16 84 GLN A N 1
ATOM 650 C CA . GLN A 1 84 ? 31.917 -16.925 -33.210 1.00 47.16 84 GLN A CA 1
ATOM 651 C C . GLN A 1 84 ? 31.153 -16.597 -31.943 1.00 47.16 84 GLN A C 1
ATOM 653 O O . GLN A 1 84 ? 31.046 -15.454 -31.505 1.00 47.16 84 GLN A O 1
ATOM 658 N N . LYS A 1 85 ? 30.629 -17.683 -31.398 1.00 46.00 85 LYS A N 1
ATOM 659 C CA . LYS A 1 85 ? 29.775 -17.756 -30.242 1.00 46.00 85 LYS A CA 1
ATOM 660 C C . LYS A 1 85 ? 30.582 -17.531 -28.955 1.00 46.00 85 LYS A C 1
ATOM 662 O O . LYS A 1 85 ? 31.521 -18.288 -28.716 1.00 46.00 85 LYS A O 1
ATOM 667 N N . ILE A 1 86 ? 30.280 -16.499 -28.163 1.00 47.38 86 ILE A N 1
ATOM 668 C CA . ILE A 1 86 ? 30.935 -16.236 -26.861 1.00 47.38 86 ILE A CA 1
ATOM 669 C C . ILE A 1 86 ? 29.840 -16.230 -25.791 1.00 47.38 86 ILE A C 1
ATOM 671 O O . ILE A 1 86 ? 28.863 -15.498 -25.933 1.00 47.38 86 ILE A O 1
ATOM 675 N N . GLN A 1 87 ? 29.991 -17.010 -24.719 1.00 44.84 87 GLN A N 1
ATOM 676 C CA . GLN A 1 87 ? 29.056 -16.994 -23.587 1.00 44.84 87 GLN A CA 1
ATOM 677 C C . GLN A 1 87 ? 29.329 -15.773 -22.695 1.00 44.84 87 GLN A C 1
ATOM 679 O O . GLN A 1 87 ? 30.415 -15.653 -22.130 1.00 44.84 87 GLN A O 1
ATOM 684 N N . GLU A 1 88 ? 28.356 -14.868 -22.571 1.00 47.75 88 GLU A N 1
ATOM 685 C CA . GLU A 1 88 ? 28.344 -13.818 -21.543 1.00 47.75 88 GLU A CA 1
ATOM 686 C C . GLU A 1 88 ? 27.489 -14.284 -20.358 1.00 47.75 88 GLU A C 1
ATOM 688 O O . GLU A 1 88 ? 26.396 -14.805 -20.588 1.00 47.75 88 GLU A O 1
ATOM 693 N N . PRO A 1 89 ? 27.937 -14.105 -19.103 1.00 47.50 89 PRO A N 1
ATOM 694 C CA . PRO A 1 89 ? 27.085 -14.368 -17.953 1.00 47.50 89 PRO A CA 1
ATOM 695 C C . PRO A 1 89 ? 25.977 -13.309 -17.889 1.00 47.50 89 PRO A C 1
ATOM 697 O O . PRO A 1 89 ? 26.246 -12.120 -17.706 1.00 47.50 89 PRO A O 1
ATOM 700 N N . VAL A 1 90 ? 24.727 -13.745 -18.045 1.00 49.34 90 VAL A N 1
ATOM 701 C CA . VAL A 1 90 ? 23.545 -12.903 -17.841 1.00 49.34 90 VAL A CA 1
ATOM 702 C C . VAL A 1 90 ? 23.302 -12.790 -16.337 1.00 49.34 90 VAL A C 1
ATOM 704 O O . VAL A 1 90 ? 23.016 -13.782 -15.672 1.00 49.34 90 VAL A O 1
ATOM 707 N N . TYR A 1 91 ? 23.422 -11.582 -15.786 1.00 48.47 91 TYR A N 1
ATOM 708 C CA . TYR A 1 91 ? 22.928 -11.293 -14.441 1.00 48.47 91 TYR A CA 1
ATOM 709 C C . TYR A 1 91 ? 21.418 -11.050 -14.532 1.00 48.47 91 TYR A C 1
ATOM 711 O O . TYR A 1 91 ? 20.979 -9.948 -14.855 1.00 48.47 91 TYR A O 1
ATOM 719 N N . GLY A 1 92 ? 20.628 -12.101 -14.306 1.00 50.19 92 GLY A N 1
ATOM 720 C CA . GLY A 1 92 ? 19.187 -11.984 -14.108 1.00 50.19 92 GLY A CA 1
ATOM 721 C C . GLY A 1 92 ? 18.908 -11.399 -12.727 1.00 50.19 92 GLY A C 1
ATOM 722 O O . GLY A 1 92 ? 19.281 -11.995 -11.718 1.00 50.19 92 GLY A O 1
ATOM 723 N N . ASP A 1 93 ? 18.268 -10.233 -12.671 1.00 47.34 93 ASP A N 1
ATOM 724 C CA . ASP A 1 93 ? 17.786 -9.653 -11.415 1.00 47.34 93 ASP A CA 1
ATOM 725 C C . ASP A 1 93 ? 16.500 -10.400 -11.005 1.00 47.34 93 ASP A C 1
ATOM 727 O O . ASP A 1 93 ? 15.371 -9.968 -11.249 1.00 47.34 93 ASP A O 1
ATOM 731 N N . GLU A 1 94 ? 16.656 -11.608 -10.459 1.00 54.00 94 GLU A N 1
ATOM 732 C CA . GLU A 1 94 ? 15.541 -12.391 -9.926 1.00 54.00 94 GLU A CA 1
ATOM 733 C C . GLU A 1 94 ? 15.064 -11.759 -8.611 1.00 54.00 94 GLU A C 1
ATOM 735 O O . GLU A 1 94 ? 15.635 -11.963 -7.540 1.00 54.00 94 GLU A O 1
ATOM 740 N N . THR A 1 95 ? 13.983 -10.976 -8.664 1.00 50.50 95 THR A N 1
ATOM 741 C CA . THR A 1 95 ? 13.320 -10.485 -7.448 1.00 50.50 95 THR A CA 1
ATOM 742 C C . THR A 1 95 ? 12.475 -11.614 -6.852 1.00 50.50 95 THR A C 1
ATOM 744 O O . THR A 1 95 ? 11.291 -11.754 -7.155 1.00 50.50 95 THR A O 1
ATOM 747 N N . THR A 1 96 ? 13.071 -12.462 -6.013 1.00 53.44 96 THR A N 1
ATOM 748 C CA . THR A 1 96 ? 12.327 -13.502 -5.290 1.00 53.44 96 THR A CA 1
ATOM 749 C C . THR A 1 96 ? 11.496 -12.872 -4.169 1.00 53.44 96 THR A C 1
ATOM 751 O O . THR A 1 96 ? 12.048 -12.292 -3.232 1.00 53.44 96 THR A O 1
ATOM 754 N N . PHE A 1 97 ? 10.169 -13.004 -4.223 1.00 52.22 97 PHE A N 1
ATOM 755 C CA . PHE A 1 97 ? 9.303 -12.684 -3.086 1.00 52.22 97 PHE A CA 1
ATOM 756 C C . PHE A 1 97 ? 9.363 -13.840 -2.081 1.00 52.22 97 PHE A C 1
ATOM 758 O O . PHE A 1 97 ? 8.699 -14.859 -2.263 1.00 52.22 97 PHE A O 1
ATOM 765 N N . ASP A 1 98 ? 10.172 -13.696 -1.028 1.00 62.16 98 ASP A N 1
ATOM 766 C CA . ASP A 1 98 ? 10.141 -14.626 0.103 1.00 62.16 98 ASP A CA 1
ATOM 767 C C . ASP A 1 98 ? 8.733 -14.612 0.712 1.00 62.16 98 ASP A C 1
ATOM 769 O O . ASP A 1 98 ? 8.150 -13.547 0.953 1.00 62.16 98 ASP A O 1
ATOM 773 N N . SER A 1 99 ? 8.168 -15.794 0.956 1.00 59.41 99 SER A N 1
ATOM 774 C CA . SER A 1 99 ? 6.926 -15.923 1.708 1.00 59.41 99 SER A CA 1
ATOM 775 C C . SER A 1 99 ? 7.220 -15.468 3.135 1.00 59.41 99 SER A C 1
ATOM 777 O O . SER A 1 99 ? 7.705 -16.246 3.959 1.00 59.41 99 SER A O 1
ATOM 779 N N . GLY A 1 100 ? 7.005 -14.178 3.404 1.00 63.72 100 GLY A N 1
ATOM 780 C CA . GLY A 1 100 ? 7.335 -13.550 4.675 1.00 63.72 100 GLY A CA 1
ATOM 781 C C . GLY A 1 100 ? 6.802 -14.380 5.840 1.00 63.72 100 GLY A C 1
ATOM 782 O O . GLY A 1 100 ? 5.600 -14.469 6.058 1.00 63.72 100 GLY A O 1
ATOM 783 N N . LYS A 1 101 ? 7.707 -15.003 6.602 1.00 82.75 101 LYS A N 1
ATOM 784 C CA . LYS A 1 101 ? 7.356 -15.915 7.710 1.00 82.75 101 LYS A CA 1
ATOM 785 C C . LYS A 1 101 ? 6.837 -15.188 8.954 1.00 82.75 101 LYS A C 1
ATOM 787 O O . LYS A 1 101 ? 6.504 -15.826 9.949 1.00 82.75 101 LYS A O 1
ATOM 792 N N . ARG A 1 102 ? 6.850 -13.853 8.948 1.00 83.88 102 ARG A N 1
ATOM 793 C CA . ARG A 1 102 ? 6.462 -13.031 10.096 1.00 83.88 102 ARG A CA 1
ATOM 794 C C . ARG A 1 102 ? 4.954 -12.839 10.113 1.00 83.88 102 ARG A C 1
ATOM 796 O O . ARG A 1 102 ? 4.337 -12.569 9.091 1.00 83.88 102 ARG A O 1
ATOM 803 N N . THR A 1 103 ? 4.375 -12.910 11.301 1.00 89.00 103 THR A N 1
ATOM 804 C CA . THR A 1 103 ? 2.972 -12.558 11.505 1.00 89.00 103 THR A CA 1
ATOM 805 C C . THR A 1 103 ? 2.798 -11.050 11.339 1.00 89.00 103 THR A C 1
ATOM 807 O O . THR A 1 103 ? 3.390 -10.270 12.085 1.00 89.00 103 THR A O 1
ATOM 810 N N . HIS A 1 104 ? 1.977 -10.644 10.372 1.00 86.19 104 HIS A N 1
ATOM 811 C CA . HIS A 1 104 ? 1.607 -9.249 10.150 1.00 86.19 104 HIS A CA 1
ATOM 812 C C . HIS A 1 104 ? 0.220 -8.988 10.735 1.00 86.19 104 HIS A C 1
ATOM 814 O O . HIS A 1 104 ? -0.757 -9.624 10.346 1.00 86.19 104 HIS A O 1
ATOM 820 N N . PHE A 1 105 ? 0.139 -8.047 11.673 1.00 89.25 105 PHE A N 1
ATOM 821 C CA . PHE A 1 105 ? -1.127 -7.592 12.238 1.00 89.25 105 PHE A CA 1
ATOM 822 C C . PHE A 1 105 ? -1.654 -6.418 11.425 1.00 89.25 105 PHE A C 1
ATOM 824 O O . PHE A 1 105 ? -0.897 -5.516 11.066 1.00 89.25 105 PHE A O 1
ATOM 831 N N . GLY A 1 106 ? -2.950 -6.428 11.143 1.00 91.75 106 GLY A N 1
ATOM 832 C CA . GLY A 1 106 ? -3.563 -5.408 10.317 1.00 91.75 106 GLY A CA 1
ATOM 833 C C . GLY A 1 106 ? -5.040 -5.664 10.079 1.00 91.75 106 GLY A C 1
ATOM 834 O O . GLY A 1 106 ? -5.633 -6.582 10.644 1.00 91.75 106 GLY A O 1
ATOM 835 N N . MET A 1 107 ? -5.617 -4.828 9.229 1.00 93.88 107 MET A N 1
ATOM 836 C CA . MET A 1 107 ? -6.993 -4.937 8.767 1.00 93.88 107 MET A CA 1
ATOM 837 C C . MET A 1 107 ? -7.041 -5.534 7.361 1.00 93.88 107 MET A C 1
ATOM 839 O O . MET A 1 107 ? -6.117 -5.365 6.562 1.00 93.88 107 MET A O 1
ATOM 843 N N . ILE A 1 108 ? -8.146 -6.211 7.058 1.00 95.00 108 ILE A N 1
ATOM 844 C CA . ILE A 1 108 ? -8.438 -6.743 5.727 1.00 95.00 108 ILE A CA 1
ATOM 845 C C . ILE A 1 108 ? -9.110 -5.638 4.907 1.00 95.00 108 ILE A C 1
ATOM 847 O O . ILE A 1 108 ? -10.110 -5.064 5.337 1.00 95.00 108 ILE A O 1
ATOM 851 N N . ALA A 1 109 ? -8.587 -5.346 3.713 1.00 95.44 109 ALA A N 1
ATOM 852 C CA . ALA A 1 109 ? -9.087 -4.255 2.873 1.00 95.44 109 ALA A CA 1
ATOM 853 C C . ALA A 1 109 ? -10.575 -4.415 2.508 1.00 95.44 109 ALA A C 1
ATOM 855 O O . ALA A 1 109 ? -11.320 -3.439 2.502 1.00 95.44 109 ALA A O 1
ATOM 856 N N . GLN A 1 110 ? -11.024 -5.650 2.283 1.00 94.88 110 GLN A N 1
ATOM 857 C CA . GLN A 1 110 ? -12.418 -5.979 1.987 1.00 94.88 110 GLN A CA 1
ATOM 858 C C . GLN A 1 110 ? -13.343 -5.654 3.169 1.00 94.88 110 GLN A C 1
ATOM 860 O O . GLN A 1 110 ? -14.399 -5.064 2.971 1.00 94.88 110 GLN A O 1
ATOM 865 N N . GLN A 1 111 ? -12.914 -5.948 4.402 1.00 95.69 111 GLN A N 1
ATOM 866 C CA . GLN A 1 111 ? -13.681 -5.612 5.609 1.00 95.69 111 GLN A CA 1
ATOM 867 C C . GLN A 1 111 ? -13.776 -4.097 5.813 1.00 95.69 111 GLN A C 1
ATOM 869 O O . GLN A 1 111 ? -14.803 -3.591 6.254 1.00 95.69 111 GLN A O 1
ATOM 874 N N . VAL A 1 112 ? -12.722 -3.354 5.460 1.00 94.75 112 VAL A N 1
ATOM 875 C CA . VAL A 1 112 ? -12.766 -1.885 5.469 1.00 94.75 112 VAL A CA 1
ATOM 876 C C . VAL A 1 112 ? -13.774 -1.370 4.440 1.00 94.75 112 VAL A C 1
ATOM 878 O O . VAL A 1 112 ? -14.562 -0.490 4.771 1.00 94.75 112 VAL A O 1
ATOM 881 N N . LYS A 1 113 ? -13.803 -1.935 3.225 1.00 94.12 113 LYS A N 1
ATOM 882 C CA . LYS A 1 113 ? -14.789 -1.576 2.191 1.00 94.12 113 LYS A CA 1
ATOM 883 C C . LYS A 1 113 ? -16.226 -1.816 2.665 1.00 94.12 113 LYS A C 1
ATOM 885 O O . LYS A 1 113 ? -17.098 -0.979 2.454 1.00 94.12 113 LYS A O 1
ATOM 890 N N . GLU A 1 114 ? -16.471 -2.940 3.332 1.00 95.06 114 GLU A N 1
ATOM 891 C CA . GLU A 1 114 ? -17.775 -3.249 3.929 1.00 95.06 114 GLU A CA 1
ATOM 892 C C . GLU A 1 114 ? -18.147 -2.250 5.033 1.00 95.06 114 GLU A C 1
ATOM 894 O O . GLU A 1 114 ? -19.275 -1.760 5.069 1.00 95.06 114 GLU A O 1
ATOM 899 N N . ALA A 1 115 ? -17.194 -1.895 5.901 1.00 9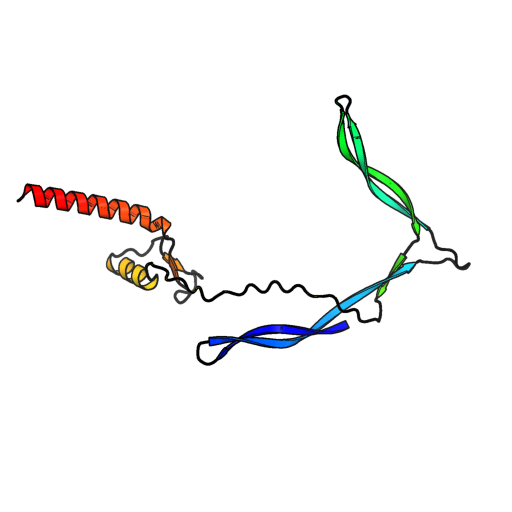4.75 115 ALA A N 1
ATOM 900 C CA . ALA A 1 115 ? -17.410 -0.900 6.948 1.00 94.75 115 ALA A CA 1
ATOM 901 C C . ALA A 1 115 ? -17.722 0.488 6.368 1.00 94.75 115 ALA A C 1
ATOM 903 O O . ALA A 1 115 ? -18.632 1.152 6.857 1.00 94.75 115 ALA A O 1
ATOM 904 N N . MET A 1 116 ? -17.016 0.899 5.309 1.00 94.69 116 MET A N 1
ATOM 905 C CA . MET A 1 116 ? -17.284 2.131 4.560 1.00 94.69 116 MET A CA 1
ATOM 906 C C . MET A 1 116 ? -18.717 2.162 4.015 1.00 94.69 116 MET A C 1
ATOM 908 O O . MET A 1 116 ? -19.447 3.123 4.262 1.00 94.69 116 MET A O 1
ATOM 912 N N . ALA A 1 117 ? -19.157 1.077 3.369 1.00 94.44 117 ALA A N 1
ATOM 913 C CA . ALA A 1 117 ? -20.524 0.954 2.868 1.00 94.44 117 ALA A CA 1
ATOM 914 C C . ALA A 1 117 ? -21.570 1.014 3.999 1.00 94.44 117 ALA A C 1
ATOM 916 O O . ALA A 1 117 ? -22.612 1.647 3.843 1.00 94.44 117 ALA A O 1
ATOM 917 N N . ALA A 1 118 ? -21.284 0.414 5.160 1.00 95.81 118 ALA A N 1
ATOM 918 C CA . ALA A 1 118 ? -22.187 0.424 6.313 1.00 95.81 118 ALA A CA 1
ATOM 919 C C . ALA A 1 118 ? -22.402 1.826 6.910 1.00 95.81 118 ALA A C 1
ATOM 921 O O . ALA A 1 118 ? -23.477 2.106 7.441 1.00 95.81 118 ALA A O 1
ATOM 922 N N . VAL A 1 119 ? -21.402 2.707 6.818 1.00 93.44 119 VAL A N 1
ATOM 923 C CA . VAL A 1 119 ? -21.501 4.106 7.272 1.00 93.44 119 VAL A CA 1
ATOM 924 C C . VAL A 1 119 ? -21.883 5.082 6.153 1.00 93.44 119 VAL A C 1
ATOM 926 O O . VAL A 1 119 ? -22.000 6.278 6.410 1.00 93.44 119 VAL A O 1
ATOM 929 N N . GLY A 1 120 ? -22.102 4.590 4.928 1.00 94.56 120 GLY A N 1
ATOM 930 C CA . GLY A 1 120 ? -22.485 5.404 3.772 1.00 94.56 120 GLY A CA 1
ATOM 931 C C . GLY A 1 120 ? -21.361 6.294 3.235 1.00 94.56 120 GLY A C 1
ATOM 932 O O . GLY A 1 120 ? -21.632 7.393 2.757 1.00 94.56 120 GLY A O 1
ATOM 933 N N . ILE A 1 121 ? -20.104 5.854 3.357 1.00 92.88 121 ILE A N 1
ATOM 934 C CA . ILE A 1 121 ? -18.936 6.547 2.803 1.00 92.88 121 ILE A CA 1
ATOM 935 C C . ILE A 1 121 ? -18.469 5.793 1.561 1.00 92.88 121 ILE A C 1
ATOM 937 O O . ILE A 1 121 ? -18.001 4.663 1.663 1.00 92.88 121 ILE A O 1
ATOM 941 N N . ASP A 1 122 ? -18.533 6.449 0.406 1.00 88.31 122 ASP A N 1
ATOM 942 C CA . ASP A 1 122 ? -18.073 5.868 -0.861 1.00 88.31 122 ASP A CA 1
ATOM 943 C C . ASP A 1 122 ? -16.622 6.254 -1.196 1.00 88.31 122 ASP A C 1
ATOM 945 O O . ASP A 1 122 ? -15.930 5.516 -1.896 1.00 88.31 122 ASP A O 1
ATOM 949 N N . ASP A 1 123 ? -16.140 7.388 -0.671 1.00 90.19 123 ASP A N 1
ATOM 950 C CA . ASP A 1 123 ? -14.813 7.938 -0.961 1.00 90.19 123 ASP A CA 1
ATOM 951 C C . ASP A 1 123 ? -13.959 8.048 0.309 1.00 90.19 123 ASP A C 1
ATOM 953 O O . ASP A 1 123 ? -14.176 8.898 1.177 1.00 90.19 123 ASP A O 1
ATOM 957 N N . PHE A 1 124 ? -12.972 7.159 0.420 1.00 92.31 124 PHE A N 1
ATOM 958 C CA . PHE A 1 124 ? -11.964 7.192 1.470 1.00 92.31 124 PHE A CA 1
ATOM 959 C C . PHE A 1 124 ? -10.610 6.755 0.916 1.00 92.31 124 PHE A C 1
ATOM 961 O O . PHE A 1 124 ? -10.379 5.579 0.636 1.00 92.31 124 PHE A O 1
ATOM 968 N N . ALA A 1 125 ? -9.666 7.695 0.855 1.00 92.56 125 ALA A N 1
ATOM 969 C CA . ALA A 1 125 ? -8.323 7.476 0.312 1.00 92.56 125 ALA A CA 1
ATOM 970 C C . ALA A 1 125 ? -7.481 6.423 1.066 1.00 92.56 125 ALA A C 1
ATOM 972 O O . ALA A 1 125 ? -6.419 6.016 0.586 1.00 92.56 125 ALA A O 1
ATOM 973 N N . GLY A 1 126 ? -7.916 6.001 2.260 1.00 93.62 126 GLY A N 1
ATOM 974 C CA . GLY A 1 126 ? -7.274 4.923 3.008 1.00 93.62 126 GLY A CA 1
ATOM 975 C C . GLY A 1 126 ? -7.520 3.534 2.422 1.00 93.62 126 GLY A C 1
ATOM 976 O O . GLY A 1 126 ? -6.732 2.634 2.705 1.00 93.62 126 GLY A O 1
ATOM 977 N N . TRP A 1 127 ? -8.547 3.358 1.589 1.00 96.00 127 TRP A N 1
ATOM 978 C CA . TRP A 1 127 ? -8.798 2.140 0.821 1.00 96.00 127 TRP A CA 1
ATOM 979 C C . TRP A 1 127 ? -8.493 2.386 -0.659 1.00 96.00 127 TRP A C 1
ATOM 981 O O . TRP A 1 127 ? -8.844 3.424 -1.215 1.00 96.00 127 TRP A O 1
ATOM 991 N N . THR A 1 128 ? -7.801 1.448 -1.305 1.00 95.19 128 THR A N 1
ATOM 992 C CA . THR A 1 128 ? -7.357 1.611 -2.696 1.00 95.19 128 THR A CA 1
ATOM 993 C C . THR A 1 128 ? -7.550 0.346 -3.513 1.00 95.19 128 THR A C 1
ATOM 995 O O . THR A 1 128 ? -7.373 -0.756 -2.994 1.00 95.19 128 THR A O 1
ATOM 998 N N . LEU A 1 129 ? -7.772 0.515 -4.813 1.00 94.56 129 LEU A N 1
ATOM 999 C CA . LEU A 1 129 ? -7.673 -0.541 -5.817 1.00 94.56 129 LEU A CA 1
ATOM 1000 C C . LEU A 1 129 ? -6.329 -0.456 -6.549 1.00 94.56 129 LEU A C 1
ATOM 1002 O O . LEU A 1 129 ? -5.805 0.636 -6.769 1.00 94.56 129 LEU A O 1
ATOM 1006 N N . ALA A 1 130 ? -5.761 -1.607 -6.911 1.00 92.50 130 ALA A N 1
ATOM 1007 C CA . ALA A 1 130 ? -4.557 -1.682 -7.739 1.00 92.50 130 ALA A CA 1
ATOM 1008 C C . ALA A 1 130 ? -4.824 -1.195 -9.170 1.00 92.50 130 ALA A C 1
ATOM 1010 O O . ALA A 1 130 ? -3.940 -0.609 -9.788 1.00 92.50 130 ALA A O 1
ATOM 1011 N N . ASP A 1 131 ? -6.041 -1.422 -9.659 1.00 92.50 131 ASP A N 1
ATOM 1012 C CA . ASP A 1 131 ? -6.569 -0.871 -10.900 1.00 92.50 131 ASP A CA 1
ATOM 1013 C C . ASP A 1 131 ? -7.936 -0.243 -10.603 1.00 92.50 131 ASP A C 1
ATOM 1015 O O . ASP A 1 131 ? -8.857 -0.931 -10.162 1.00 92.50 131 ASP A O 1
ATOM 1019 N N . ALA A 1 132 ? -8.047 1.071 -10.795 1.00 87.62 132 ALA A N 1
ATOM 1020 C CA . ALA A 1 132 ? -9.250 1.833 -10.469 1.00 87.62 132 ALA A CA 1
ATOM 1021 C C . ALA A 1 132 ? -10.432 1.506 -11.395 1.00 87.62 132 ALA A C 1
ATOM 1023 O O . ALA A 1 132 ? -11.580 1.618 -10.972 1.00 87.62 132 ALA A O 1
ATOM 1024 N N . GLU A 1 133 ? -10.155 1.064 -12.624 1.00 91.81 133 GLU A N 1
ATOM 1025 C CA . GLU A 1 133 ? -11.181 0.723 -13.616 1.00 91.81 133 GLU A CA 1
ATOM 1026 C C . GLU A 1 133 ? -11.712 -0.705 -13.423 1.00 91.81 133 GLU A C 1
ATOM 1028 O O . GLU A 1 133 ? -12.759 -1.069 -13.960 1.00 91.81 133 GLU A O 1
ATOM 1033 N N . ASN A 1 134 ? -11.010 -1.523 -12.633 1.00 91.69 134 ASN A N 1
ATOM 1034 C CA . ASN A 1 134 ? -11.395 -2.893 -12.333 1.00 91.69 134 ASN A CA 1
ATOM 1035 C C . ASN A 1 134 ? -11.774 -3.050 -10.844 1.00 91.69 134 ASN A C 1
ATOM 1037 O O . ASN A 1 134 ? -10.885 -3.133 -9.987 1.00 91.69 134 ASN A O 1
ATOM 1041 N N . PRO A 1 135 ? -13.076 -3.163 -10.510 1.00 85.38 135 PRO A N 1
ATOM 1042 C CA . PRO A 1 135 ? -13.537 -3.283 -9.124 1.00 85.38 135 PRO A CA 1
ATOM 1043 C C . PRO A 1 135 ? -13.113 -4.592 -8.438 1.00 85.38 135 PRO A C 1
ATOM 1045 O O . PRO A 1 135 ? -13.100 -4.646 -7.204 1.00 85.38 135 PRO A O 1
ATOM 1048 N N . ASP A 1 136 ? -12.742 -5.613 -9.217 1.00 88.75 136 ASP A N 1
ATOM 1049 C CA . ASP A 1 136 ? -12.241 -6.906 -8.737 1.00 88.75 136 ASP A CA 1
ATOM 1050 C C . ASP A 1 136 ? -10.708 -6.937 -8.622 1.00 88.75 136 ASP A C 1
ATOM 1052 O O . ASP A 1 136 ? -10.116 -7.966 -8.282 1.00 88.75 136 ASP A O 1
ATOM 1056 N N . SER A 1 137 ? -10.035 -5.815 -8.897 1.00 93.44 137 SER A N 1
ATOM 1057 C CA . SER A 1 137 ? -8.589 -5.720 -8.751 1.00 93.44 137 SER A CA 1
ATOM 1058 C C . SER A 1 137 ? -8.154 -5.816 -7.287 1.00 93.44 137 SER A C 1
ATOM 1060 O O . SER A 1 137 ? -8.934 -5.683 -6.336 1.00 93.44 137 SER A O 1
ATOM 1062 N N . ARG A 1 138 ? -6.857 -6.076 -7.089 1.00 93.81 138 ARG A N 1
ATOM 1063 C CA . ARG A 1 138 ? -6.284 -6.227 -5.751 1.00 93.81 138 ARG A CA 1
ATOM 1064 C C . ARG A 1 138 ? -6.550 -4.973 -4.918 1.00 93.81 138 ARG A C 1
ATOM 1066 O O . ARG A 1 138 ? -6.173 -3.873 -5.307 1.00 93.81 138 ARG A O 1
ATOM 1073 N N . GLN A 1 139 ? -7.120 -5.168 -3.738 1.00 94.88 139 GLN A N 1
ATOM 1074 C CA . GLN A 1 139 ? -7.386 -4.092 -2.790 1.00 94.88 139 GLN A CA 1
ATOM 1075 C C . GLN A 1 139 ? -6.199 -3.887 -1.845 1.00 94.88 139 GLN A C 1
ATOM 1077 O O . GLN A 1 139 ? -5.479 -4.830 -1.510 1.00 94.88 139 GLN A O 1
ATOM 1082 N N . GLY A 1 140 ? -6.005 -2.648 -1.406 1.00 95.06 140 GLY A N 1
ATOM 1083 C CA . GLY A 1 140 ? -4.929 -2.237 -0.511 1.00 95.06 140 GLY A CA 1
ATOM 1084 C C . GLY A 1 140 ? -5.399 -1.206 0.508 1.00 95.06 140 GLY A C 1
ATOM 1085 O O . GLY A 1 140 ? -6.468 -0.614 0.360 1.00 95.06 140 GLY A O 1
ATOM 1086 N N . LEU A 1 141 ? -4.584 -1.008 1.546 1.00 95.94 141 LEU A N 1
ATOM 1087 C CA . LEU A 1 141 ? -4.835 -0.037 2.608 1.00 95.94 141 LEU A CA 1
ATOM 1088 C C . LEU A 1 141 ? -3.640 0.901 2.787 1.00 95.94 141 LEU A C 1
ATOM 1090 O O . LEU A 1 141 ? -2.494 0.453 2.823 1.00 95.94 141 LEU A O 1
ATOM 1094 N N . ARG A 1 142 ? -3.924 2.194 2.968 1.00 95.25 142 ARG A N 1
ATOM 1095 C CA . ARG A 1 142 ? -2.957 3.218 3.389 1.00 95.25 142 ARG A CA 1
ATOM 1096 C C . ARG A 1 142 ? -3.165 3.516 4.870 1.00 95.25 142 ARG A C 1
ATOM 1098 O O . ARG A 1 142 ? -4.047 4.295 5.234 1.00 95.25 142 ARG A O 1
ATOM 1105 N N . TYR A 1 143 ? -2.380 2.864 5.724 1.00 94.19 143 TYR A N 1
ATOM 1106 C CA . TYR A 1 143 ? -2.550 2.905 7.183 1.00 94.19 143 TYR A CA 1
ATOM 1107 C C . TYR A 1 143 ? -2.449 4.318 7.769 1.00 94.19 143 TYR A C 1
ATOM 1109 O O . TYR A 1 143 ? -3.104 4.625 8.762 1.00 94.19 143 TYR A O 1
ATOM 1117 N N . GLU A 1 144 ? -1.702 5.208 7.127 1.00 95.31 144 GLU A N 1
ATOM 1118 C CA . GLU A 1 144 ? -1.529 6.596 7.548 1.00 95.31 144 GLU A CA 1
ATOM 1119 C C . GLU A 1 144 ? -2.856 7.366 7.553 1.00 95.31 144 GLU A C 1
ATOM 1121 O O . GLU A 1 144 ? -3.079 8.207 8.422 1.00 95.31 144 GLU A O 1
ATOM 1126 N N . GLN A 1 145 ? -3.777 7.033 6.641 1.00 95.56 145 GLN A N 1
ATOM 1127 C CA . GLN A 1 145 ? -5.095 7.673 6.553 1.00 95.56 145 GLN A CA 1
ATOM 1128 C C . GLN A 1 145 ? -6.026 7.275 7.709 1.00 95.56 145 GLN A C 1
ATOM 1130 O O . GLN A 1 145 ? -6.995 7.976 7.992 1.00 95.56 145 GLN A O 1
ATOM 1135 N N . PHE A 1 146 ? -5.721 6.189 8.428 1.00 94.94 146 PHE A N 1
ATOM 1136 C CA . PHE A 1 146 ? -6.493 5.758 9.597 1.00 94.94 146 PHE A CA 1
ATOM 1137 C C . PHE A 1 146 ? -6.055 6.450 10.889 1.00 94.94 146 PHE A C 1
ATOM 1139 O O . PHE A 1 146 ? -6.835 6.505 11.836 1.00 94.94 146 PHE A O 1
ATOM 1146 N N . ILE A 1 147 ? -4.844 7.015 10.945 1.00 95.69 147 ILE A N 1
ATOM 1147 C CA . ILE A 1 147 ? -4.338 7.737 12.123 1.00 95.69 147 ILE A CA 1
ATOM 1148 C C . ILE A 1 147 ? -5.306 8.848 12.577 1.00 95.69 147 ILE A C 1
ATOM 1150 O O . ILE A 1 147 ? -5.693 8.840 13.749 1.00 95.69 147 ILE A O 1
ATOM 1154 N N . PRO A 1 148 ? -5.750 9.787 11.712 1.00 94.81 148 PRO A N 1
ATOM 1155 C CA . PRO A 1 148 ? -6.688 10.830 12.131 1.00 94.81 148 PRO A CA 1
ATOM 1156 C C . PRO A 1 148 ? -8.049 10.270 12.570 1.00 94.81 148 PRO A C 1
ATOM 1158 O O . PRO A 1 148 ? -8.630 10.773 13.533 1.00 94.81 148 PRO A O 1
ATOM 1161 N N . VAL A 1 149 ? -8.531 9.205 11.919 1.00 93.44 149 VAL A N 1
ATOM 1162 C CA . VAL A 1 149 ? -9.783 8.521 12.288 1.00 93.44 149 VAL A CA 1
ATOM 1163 C C . VAL A 1 149 ? -9.676 7.934 13.698 1.00 93.44 149 VAL A C 1
ATOM 1165 O O . VAL A 1 149 ? -10.544 8.177 14.535 1.00 93.44 149 VAL A O 1
ATOM 1168 N N . LEU A 1 150 ? -8.573 7.243 14.003 1.00 95.81 150 LEU A N 1
ATOM 1169 C CA . LEU A 1 150 ? -8.303 6.678 15.328 1.00 95.81 150 LEU A CA 1
ATOM 1170 C C . LEU A 1 150 ? -8.187 7.759 16.408 1.00 95.81 150 LEU A C 1
ATOM 1172 O O . LEU A 1 150 ? -8.735 7.598 17.496 1.00 95.81 150 LEU A O 1
ATOM 1176 N N . ILE A 1 151 ? -7.516 8.878 16.118 1.00 97.75 151 ILE A N 1
ATOM 1177 C CA . ILE A 1 151 ? -7.404 10.002 17.060 1.00 97.75 151 ILE A CA 1
ATOM 1178 C C . ILE A 1 151 ? -8.791 10.542 17.423 1.00 97.75 151 ILE A C 1
ATOM 1180 O O . ILE A 1 151 ? -9.063 10.788 18.600 1.00 97.75 151 ILE A O 1
ATOM 1184 N N . ASN A 1 152 ? -9.669 10.725 16.437 1.00 97.12 152 ASN A N 1
ATOM 1185 C CA . ASN A 1 152 ? -11.024 11.210 16.690 1.00 97.12 152 ASN A CA 1
ATOM 1186 C C . ASN A 1 152 ? -11.862 10.181 17.455 1.00 97.12 152 ASN A C 1
ATOM 1188 O O . ASN A 1 152 ? -12.475 10.546 18.455 1.00 97.12 152 ASN A O 1
ATOM 1192 N N . ALA A 1 153 ? -11.788 8.899 17.090 1.00 96.81 153 ALA A N 1
ATOM 1193 C CA . ALA A 1 153 ? -12.472 7.832 17.818 1.00 96.81 153 ALA A CA 1
ATOM 1194 C C . ALA A 1 153 ? -12.057 7.781 19.302 1.00 96.81 153 ALA A C 1
ATOM 1196 O O . ALA A 1 153 ? -12.903 7.674 20.187 1.00 96.81 153 ALA A O 1
ATOM 1197 N N . VAL A 1 154 ? -10.761 7.933 19.605 1.00 98.00 154 VAL A N 1
ATOM 1198 C CA . VAL A 1 154 ? -10.262 7.973 20.992 1.00 98.00 154 VAL A CA 1
ATOM 1199 C C . VAL A 1 154 ? -10.753 9.217 21.736 1.00 98.00 154 VAL A C 1
ATOM 1201 O O . VAL A 1 154 ? -11.083 9.123 22.921 1.00 98.00 154 VAL A O 1
ATOM 1204 N N . LYS A 1 155 ? -10.825 10.381 21.076 1.00 98.06 155 LYS A N 1
ATOM 1205 C CA . LYS A 1 155 ? -11.377 11.608 21.676 1.00 98.06 155 LYS A CA 1
ATOM 1206 C C . LYS A 1 155 ? -12.851 11.442 22.030 1.00 98.06 155 LYS A C 1
ATOM 1208 O O . LYS A 1 155 ? -13.237 11.764 23.153 1.00 98.06 155 LYS A O 1
ATOM 1213 N N . GLU A 1 156 ? -13.649 10.928 21.100 1.00 97.81 156 GLU A N 1
ATOM 1214 C CA . GLU A 1 156 ? -15.077 10.673 21.300 1.00 97.81 156 GLU A CA 1
ATOM 1215 C C . GLU A 1 156 ? -15.304 9.653 22.414 1.00 97.81 156 GLU A C 1
ATOM 1217 O O . GLU A 1 156 ? -16.075 9.911 23.338 1.00 97.81 156 GLU A O 1
ATOM 1222 N N . LEU A 1 157 ? -14.560 8.546 22.395 1.00 98.00 157 LEU A N 1
ATOM 1223 C CA . LEU A 1 157 ? -14.605 7.539 23.451 1.00 98.00 157 LEU A CA 1
ATOM 1224 C C . LEU A 1 157 ? -14.238 8.138 24.816 1.00 98.00 157 LEU A C 1
ATOM 1226 O O . LEU A 1 157 ? -14.924 7.905 25.809 1.00 98.00 157 LEU A O 1
ATOM 1230 N N . SER A 1 158 ? -13.188 8.958 24.872 1.00 97.62 158 SER A N 1
ATOM 1231 C CA . SER A 1 158 ? -12.767 9.628 26.107 1.00 97.62 158 SER A CA 1
ATOM 1232 C C . SER A 1 158 ? -13.827 10.597 26.636 1.00 97.62 158 SER A C 1
ATOM 1234 O O . SER A 1 158 ? -13.976 10.734 27.851 1.00 97.62 158 SER A O 1
ATOM 1236 N N . ALA A 1 159 ? -14.561 11.280 25.754 1.00 97.56 159 ALA A N 1
ATOM 1237 C CA . ALA A 1 159 ? -15.665 12.151 26.146 1.00 97.56 159 ALA A CA 1
ATOM 1238 C C . ALA A 1 159 ? -16.836 11.345 26.727 1.00 97.56 159 ALA A C 1
ATOM 1240 O O . ALA A 1 159 ? -17.316 11.676 27.811 1.00 97.56 159 ALA A O 1
ATOM 1241 N N . GLN A 1 160 ? -17.224 10.248 26.069 1.00 97.38 160 GLN A N 1
ATOM 1242 C CA . GLN A 1 160 ? -18.287 9.354 26.542 1.00 97.38 160 GLN A CA 1
ATOM 1243 C C . GLN A 1 160 ? -17.957 8.744 27.910 1.00 97.38 160 GLN A C 1
ATOM 1245 O O . GLN A 1 160 ? -18.800 8.731 28.803 1.00 97.38 160 GLN A O 1
ATOM 1250 N N . VAL A 1 161 ? -16.716 8.288 28.116 1.00 97.56 161 VAL A N 1
ATOM 1251 C CA . VAL A 1 161 ? -16.276 7.742 29.411 1.00 97.56 161 VAL A CA 1
ATOM 1252 C C . VAL A 1 161 ? -16.365 8.796 30.516 1.00 97.56 161 VAL A C 1
ATOM 1254 O O . VAL A 1 161 ? -16.864 8.493 31.598 1.00 97.56 161 VAL A O 1
ATOM 1257 N N . LYS A 1 162 ? -15.935 10.038 30.256 1.00 97.00 162 LYS A N 1
ATOM 1258 C CA . LYS A 1 162 ? -16.043 11.133 31.236 1.00 97.00 162 LYS A CA 1
ATOM 1259 C C . LYS A 1 162 ? -17.492 11.443 31.591 1.00 97.00 162 LYS A C 1
ATOM 1261 O O . LYS A 1 162 ? -17.798 11.631 32.764 1.00 97.00 162 LYS A O 1
ATOM 1266 N N . GLU A 1 163 ? -18.373 11.487 30.598 1.00 97.12 163 GLU A N 1
ATOM 1267 C CA . GLU A 1 163 ? -19.798 11.722 30.825 1.00 97.12 163 GLU A CA 1
ATOM 1268 C C . GLU A 1 163 ? -20.426 10.600 31.662 1.00 97.12 163 GLU A C 1
ATOM 1270 O O . GLU A 1 163 ? -21.135 10.872 32.629 1.00 97.12 163 GLU A O 1
ATOM 1275 N N . LEU A 1 164 ? -20.127 9.339 31.338 1.00 96.81 164 LEU A N 1
ATOM 1276 C CA . LEU A 1 164 ? -20.606 8.187 32.103 1.00 96.81 164 LEU A CA 1
ATOM 1277 C C . LEU A 1 164 ? -20.105 8.212 33.551 1.00 96.81 164 LEU A C 1
ATOM 1279 O O . LEU A 1 164 ? -20.879 7.948 34.465 1.00 96.81 164 LEU A O 1
ATOM 1283 N N . GLN A 1 165 ? -18.841 8.579 33.772 1.00 95.81 165 GLN A N 1
ATOM 1284 C CA . GLN A 1 165 ? -18.263 8.700 35.113 1.00 95.81 165 GLN A CA 1
ATOM 1285 C C . GLN A 1 165 ? -18.888 9.828 35.938 1.00 95.81 165 GLN A C 1
ATOM 1287 O O . GLN A 1 165 ? -18.992 9.690 37.147 1.00 95.81 165 GLN A O 1
ATOM 1292 N N . GLN A 1 166 ? -19.313 10.928 35.313 1.00 94.12 166 GLN A N 1
ATOM 1293 C CA . GLN A 1 166 ? -19.989 12.034 36.008 1.00 94.12 166 GLN A CA 1
ATOM 1294 C C . GLN A 1 166 ? -21.444 11.719 36.374 1.00 94.12 166 GLN A C 1
ATOM 1296 O O . GLN A 1 166 ? -22.019 12.387 37.231 1.00 94.12 166 GLN A O 1
ATOM 1301 N N . ARG A 1 167 ? -22.054 10.742 35.695 1.00 87.75 167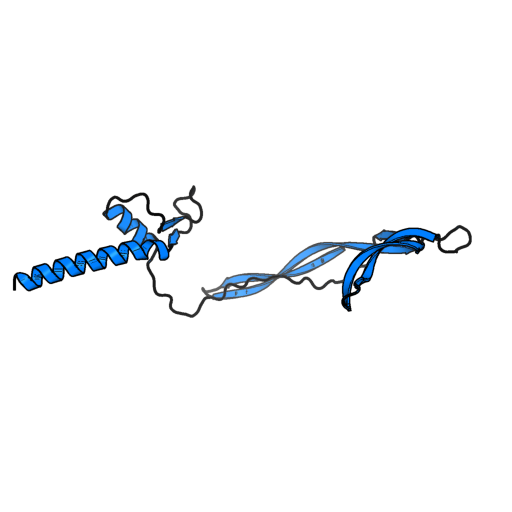 ARG A N 1
ATOM 1302 C CA . ARG A 1 167 ? -23.418 10.266 35.968 1.00 87.75 167 ARG A CA 1
ATOM 1303 C C . ARG A 1 167 ? -23.469 9.153 37.022 1.00 87.75 167 ARG A C 1
ATOM 1305 O O . ARG A 1 167 ? -24.569 8.814 37.454 1.00 87.75 167 ARG A O 1
ATOM 1312 N N . SER A 1 168 ? -22.321 8.572 37.377 1.00 69.56 168 SER A N 1
ATOM 1313 C CA . SER A 1 168 ? -22.171 7.546 38.418 1.00 69.56 168 SER A CA 1
ATOM 1314 C C . SER A 1 168 ? -21.813 8.157 39.764 1.00 69.56 168 SER A C 1
ATOM 1316 O O . SER A 1 168 ? -22.095 7.455 40.760 1.00 69.56 168 SER A O 1
#

In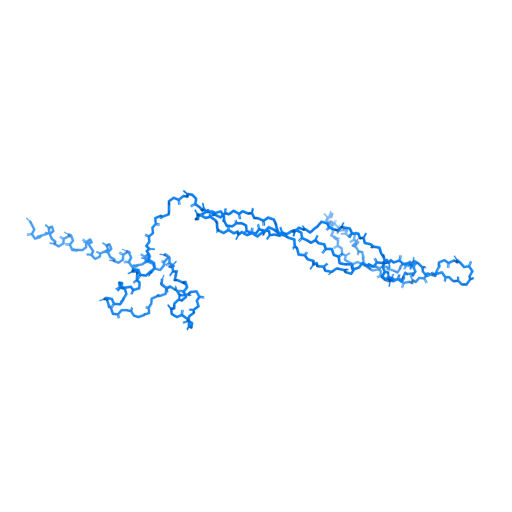terPro domains:
  IPR030392 Intramolecular chaperone auto-processing domain [PS51688] (1-168)
  IPR036388 Winged helix-like DNA-binding domain superfamily [G3DSA:1.10.10.10] (91-133)

Secondary structure (DSSP, 8-state):
-EEEEEEEEEEEETTEEEEEEEEEEEE---EEEEEPB-TTSPBPEEEEEEEEEEEEE-TTS-EEEEEEEEEEEEE-EEEEE--S-----------------SPPP---HHHHHHHHHHTT----TTEEESSTT-TTSPEEE-GGGHHHHHHHHHHHHHHHHHHHHHH-

Foldseek 3Di:
DKDKDWDWDWDQDPNDTDTDTDIDIDDDFAKDKAFDADPVRHFDKDWDWDWDWDWDADPVGDTDTDIDIDIDTDGDIDIGTDPDDDDDDDPDPPPDDDPPPDDDDDDDLVVVVVVCVVVVHPDDPQKDFPDPVDPPGDIDGDVVSCVVVVVVVVVVVVVVVVVVVVVD

Radius of gyration: 33.82 Å; chains: 1; bounding box: 75×58×88 Å

Sequence (168 aa):
EEYEEEYADVEIRDGVAVQVIKTRTATRNVIDTLSVVDESGNPVMETKKEVYLEEVTDADGNTSSVPATREVEVQKTITVPRMQKIQEPVYGDETTFDSGKRTHFGMIAQQVKEAMAAVGIDDFAGWTLADAENPDSRQGLRYEQFIPVLINAVKELSAQVKELQQRS

Organism: NCBI:txid243924

pLDDT: mean 76.04, std 17.86, range [43.0, 98.06]